Protein AF-A0A367PUY0-F1 (afdb_monomer)

pLDDT: mean 74.46, std 13.65, range [38.91, 93.62]

Nearest PDB structures (foldseek):
  6pax-assembly1_A  TM=8.576E-01  e=8.997E+00  Homo sapiens

Foldseek 3Di:
DVVVVVVVVLVPPPDPVVSVVVVVVVVVVCPVVCDPVNVCVVVVDPCLVVDPVNVVVVVVVVVVVVVVVLVVVLLVVLVVCVVVVDDLVRSCVVSVPPCSVVSVVVVVVVVPD

Solvent-accessible surface area (backbone atoms only — not comparable to full-atom values): 6626 Å² total; per-residue (Å²): 124,63,67,61,53,51,50,51,58,51,68,66,43,84,51,63,68,60,37,50,51,48,54,50,50,51,52,53,48,44,56,67,74,53,34,73,71,56,48,52,62,70,61,62,51,98,55,52,92,76,30,66,69,52,50,51,56,50,52,54,49,51,55,49,51,53,52,52,51,49,51,52,51,51,50,55,48,53,55,52,42,48,74,74,68,52,52,70,69,57,47,26,66,74,66,72,37,92,60,57,70,62,68,62,53,54,64,62,59,67,74,74,112

Structure (mmCIF, N/CA/C/O backbone):
data_AF-A0A367PUY0-F1
#
_entry.id   AF-A0A367PUY0-F1
#
loop_
_atom_site.group_PDB
_atom_site.id
_atom_site.type_symbol
_atom_site.label_atom_id
_atom_site.label_alt_id
_atom_site.label_comp_id
_atom_site.label_asym_id
_atom_site.label_entity_id
_atom_site.label_seq_id
_atom_site.pdbx_PDB_ins_code
_atom_site.Cartn_x
_atom_site.Cartn_y
_atom_site.Cartn_z
_atom_site.occupancy
_atom_site.B_iso_or_equiv
_atom_site.auth_seq_id
_atom_site.auth_comp_id
_atom_site.auth_asym_id
_atom_site.auth_atom_id
_atom_site.pdbx_PDB_model_num
ATOM 1 N N . MET A 1 1 ? 9.913 7.687 -26.946 1.00 58.00 1 MET A N 1
ATOM 2 C CA . MET A 1 1 ? 9.283 6.388 -26.614 1.00 58.00 1 MET A CA 1
ATOM 3 C C . MET A 1 1 ? 10.331 5.284 -26.445 1.00 58.00 1 MET A C 1
ATOM 5 O O . MET A 1 1 ? 10.374 4.372 -27.252 1.00 58.00 1 MET A O 1
ATOM 9 N N . VAL A 1 2 ? 11.206 5.350 -25.438 1.00 80.69 2 VAL A N 1
ATOM 10 C CA . VAL A 1 2 ? 12.211 4.284 -25.202 1.00 80.69 2 VAL A CA 1
ATOM 11 C C . VAL A 1 2 ? 11.665 3.235 -24.231 1.00 80.69 2 VAL A C 1
ATOM 13 O O . VAL A 1 2 ? 11.773 2.045 -24.495 1.00 80.69 2 VAL A O 1
ATOM 16 N N . LEU A 1 3 ? 10.967 3.665 -23.175 1.00 75.62 3 LEU A N 1
ATOM 17 C CA . LEU A 1 3 ? 10.346 2.765 -22.194 1.00 75.62 3 LEU A CA 1
ATOM 18 C C . LEU A 1 3 ? 9.289 1.842 -22.817 1.00 75.62 3 LEU A C 1
ATOM 20 O O . LEU A 1 3 ? 9.262 0.658 -22.509 1.00 75.62 3 LEU A O 1
ATOM 24 N N . THR A 1 4 ? 8.482 2.352 -23.750 1.00 74.88 4 THR A N 1
ATOM 25 C CA . THR A 1 4 ? 7.506 1.543 -24.499 1.00 74.88 4 THR A CA 1
ATOM 26 C C . THR A 1 4 ? 8.187 0.457 -25.335 1.00 74.88 4 THR A C 1
ATOM 28 O O . THR A 1 4 ? 7.726 -0.675 -25.356 1.00 74.88 4 THR A O 1
ATOM 31 N N . GLN A 1 5 ? 9.315 0.769 -25.983 1.00 80.31 5 GLN A N 1
ATOM 32 C CA . GLN A 1 5 ? 10.077 -0.217 -26.761 1.00 80.31 5 GLN A CA 1
ATOM 33 C C . GLN A 1 5 ? 10.699 -1.290 -25.860 1.00 80.31 5 GLN A C 1
ATOM 35 O O . GLN A 1 5 ? 10.692 -2.465 -26.211 1.00 80.31 5 GLN A O 1
ATOM 40 N N . VAL A 1 6 ? 11.187 -0.899 -24.680 1.00 80.31 6 VAL A N 1
ATOM 41 C CA . VAL A 1 6 ? 11.716 -1.835 -23.678 1.00 80.31 6 VAL A CA 1
ATOM 42 C C . VAL A 1 6 ? 10.610 -2.743 -23.131 1.00 80.31 6 VAL A C 1
ATOM 44 O O . VAL A 1 6 ? 10.826 -3.945 -23.023 1.00 80.31 6 VAL A O 1
ATOM 47 N N . ALA A 1 7 ? 9.419 -2.207 -22.845 1.00 78.38 7 ALA A N 1
ATOM 48 C CA . ALA A 1 7 ? 8.274 -3.003 -22.402 1.00 78.38 7 ALA A CA 1
ATOM 49 C C . ALA A 1 7 ? 7.867 -4.040 -23.459 1.00 78.38 7 ALA A C 1
ATOM 51 O O . ALA A 1 7 ? 7.776 -5.223 -23.146 1.00 78.38 7 ALA A O 1
ATOM 52 N N . ILE A 1 8 ? 7.752 -3.621 -24.724 1.00 83.12 8 ILE A N 1
ATOM 53 C CA . ILE A 1 8 ? 7.451 -4.515 -25.852 1.00 83.12 8 ILE A CA 1
ATOM 54 C C . ILE A 1 8 ? 8.523 -5.606 -25.999 1.00 83.12 8 ILE A C 1
ATOM 56 O O . ILE A 1 8 ? 8.198 -6.769 -26.227 1.00 83.12 8 ILE A O 1
ATOM 60 N N . ALA A 1 9 ? 9.804 -5.264 -25.837 1.00 85.06 9 ALA A N 1
ATOM 61 C CA . ALA A 1 9 ? 10.892 -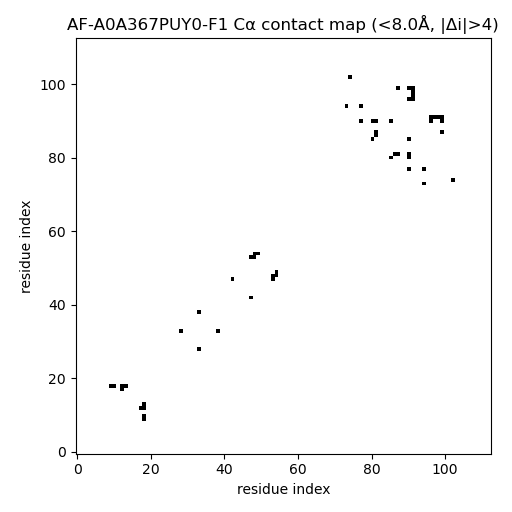6.238 -25.911 1.00 85.06 9 ALA A CA 1
ATOM 62 C C . ALA A 1 9 ? 10.829 -7.286 -24.783 1.00 85.06 9 ALA A C 1
ATOM 64 O O . ALA A 1 9 ? 11.115 -8.457 -25.024 1.00 85.06 9 ALA A O 1
ATOM 65 N N . VAL A 1 10 ? 10.428 -6.889 -23.570 1.00 82.94 10 VAL A N 1
ATOM 66 C CA . VAL A 1 10 ? 10.230 -7.805 -22.431 1.00 82.94 10 VAL A CA 1
ATOM 67 C C . VAL A 1 10 ? 8.964 -8.653 -22.606 1.00 82.94 10 VAL A C 1
ATOM 69 O O . VAL A 1 10 ? 8.959 -9.841 -22.278 1.00 82.94 10 VAL A O 1
ATOM 72 N N . GLU A 1 11 ? 7.896 -8.080 -23.160 1.00 82.56 11 GLU A N 1
ATOM 73 C CA . GLU A 1 11 ? 6.657 -8.793 -23.494 1.00 82.56 11 GLU A CA 1
ATOM 74 C C . GLU A 1 11 ? 6.860 -9.834 -24.604 1.00 82.56 11 GLU A C 1
ATOM 76 O O . GLU A 1 11 ? 6.242 -10.896 -24.567 1.00 82.56 11 GLU A O 1
ATOM 81 N N . GLY A 1 12 ? 7.780 -9.574 -25.539 1.00 85.12 12 GLY A N 1
ATOM 82 C CA . GLY A 1 12 ? 8.158 -10.489 -26.619 1.00 85.12 12 GLY A CA 1
ATOM 83 C C . GLY A 1 12 ? 8.960 -11.725 -26.186 1.00 85.12 12 GLY A C 1
ATOM 84 O O . GLY A 1 12 ? 9.203 -12.608 -27.010 1.00 85.12 12 GLY A O 1
ATOM 85 N N . ILE A 1 13 ? 9.369 -11.827 -24.916 1.00 90.38 13 ILE A N 1
ATOM 86 C CA . ILE A 1 13 ? 10.073 -13.002 -24.384 1.00 90.38 13 ILE A CA 1
ATOM 87 C C . ILE A 1 13 ? 9.089 -14.174 -24.282 1.00 90.38 13 ILE A C 1
ATOM 89 O O . ILE A 1 13 ? 8.170 -14.165 -23.466 1.00 90.38 13 ILE A O 1
ATOM 93 N N . SER A 1 14 ? 9.298 -15.211 -25.098 1.00 85.44 14 SER A N 1
ATOM 94 C CA . SER A 1 14 ? 8.385 -16.362 -25.179 1.00 85.44 14 SER A CA 1
ATOM 95 C C . SER A 1 14 ? 8.363 -17.220 -23.905 1.00 85.44 14 SER A C 1
ATOM 97 O O . SER A 1 14 ? 7.341 -17.826 -23.583 1.00 85.44 14 SER A O 1
ATOM 99 N N . ASP A 1 15 ? 9.475 -17.267 -23.166 1.00 93.62 15 ASP A N 1
ATOM 100 C CA . ASP A 1 15 ? 9.560 -17.953 -21.876 1.00 93.62 15 ASP A CA 1
ATOM 101 C C . ASP A 1 15 ? 8.972 -17.080 -20.754 1.00 93.62 15 ASP A C 1
ATOM 103 O O . ASP A 1 15 ? 9.560 -16.088 -20.315 1.00 93.62 15 ASP A O 1
ATOM 107 N N . ARG A 1 16 ? 7.811 -17.500 -20.241 1.00 87.25 16 ARG A N 1
ATOM 108 C CA . ARG A 1 16 ? 7.110 -16.811 -19.149 1.00 87.25 16 ARG A CA 1
ATOM 109 C C . ARG A 1 16 ? 7.876 -16.814 -17.830 1.00 87.25 16 ARG A C 1
ATOM 111 O O . ARG A 1 16 ? 7.711 -15.880 -17.047 1.00 87.25 16 ARG A O 1
ATOM 118 N N . GLN A 1 17 ? 8.666 -17.845 -17.544 1.00 87.12 17 GLN A N 1
ATOM 119 C CA . GLN A 1 17 ? 9.449 -17.891 -16.314 1.00 87.12 17 GLN A CA 1
ATOM 120 C C . GLN A 1 17 ? 10.591 -16.878 -16.384 1.00 87.12 17 GLN A C 1
ATOM 122 O O . GLN A 1 17 ? 10.787 -16.107 -15.444 1.00 87.12 17 GLN A O 1
ATOM 127 N N . LEU A 1 18 ? 11.288 -16.820 -17.521 1.00 87.00 18 LEU A N 1
ATOM 128 C CA . LEU A 1 18 ? 12.340 -15.836 -17.763 1.00 87.00 18 LEU A CA 1
ATOM 129 C C . LEU A 1 18 ? 11.793 -14.402 -17.737 1.00 87.00 18 LEU A C 1
ATOM 131 O O . LEU A 1 18 ? 12.360 -13.544 -17.065 1.00 87.00 18 LEU A O 1
ATOM 135 N N . GLN A 1 19 ? 10.656 -14.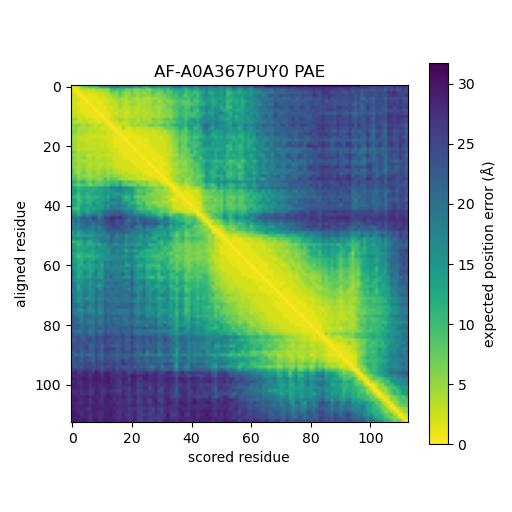155 -18.388 1.00 83.50 19 GLN A N 1
ATOM 136 C CA . GLN A 1 19 ? 9.980 -12.857 -18.373 1.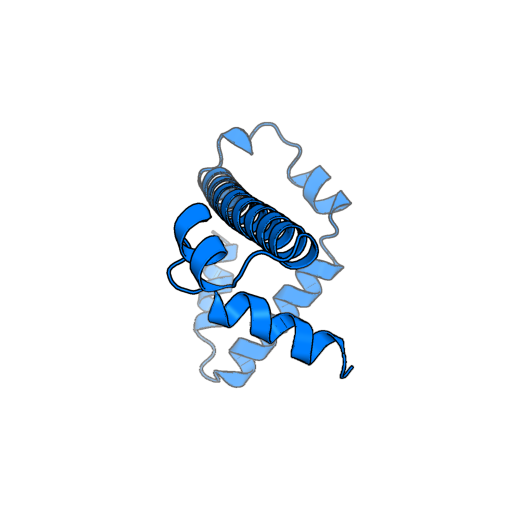00 83.50 19 GLN A CA 1
ATOM 137 C C . GLN A 1 19 ? 9.643 -12.395 -16.946 1.00 83.50 19 GLN A C 1
ATOM 139 O O . GLN A 1 19 ? 9.952 -11.264 -16.568 1.00 83.50 19 GLN A O 1
ATOM 144 N N . ARG A 1 20 ? 9.054 -13.277 -16.126 1.00 83.56 20 ARG A N 1
ATOM 145 C CA . ARG A 1 20 ? 8.728 -12.984 -14.720 1.00 83.56 20 ARG A CA 1
ATOM 146 C C . ARG A 1 20 ? 9.974 -12.695 -13.893 1.00 83.56 20 ARG A C 1
ATOM 148 O O . ARG A 1 20 ? 9.977 -11.743 -13.118 1.00 83.56 20 ARG A O 1
ATOM 155 N N . ASN A 1 21 ? 11.026 -13.491 -14.074 1.00 87.88 21 ASN A N 1
ATOM 156 C CA . ASN A 1 21 ? 12.288 -13.312 -13.363 1.00 87.88 21 ASN A CA 1
ATOM 157 C C . ASN A 1 21 ? 12.941 -11.967 -13.713 1.00 87.88 21 ASN A C 1
ATOM 159 O O . ASN A 1 21 ? 13.408 -11.274 -12.814 1.00 87.88 21 ASN A O 1
ATOM 163 N N . ILE A 1 22 ? 12.930 -11.570 -14.991 1.00 86.44 22 ILE A N 1
ATOM 164 C CA . ILE A 1 22 ? 13.458 -10.276 -15.444 1.00 86.44 22 ILE A CA 1
ATOM 165 C C . ILE A 1 22 ? 12.635 -9.129 -14.861 1.00 86.44 22 ILE A C 1
ATOM 167 O O . ILE A 1 22 ? 13.209 -8.227 -14.261 1.00 86.44 22 ILE A O 1
ATOM 171 N N . ALA A 1 23 ? 11.304 -9.182 -14.958 1.00 79.62 23 ALA A N 1
ATOM 172 C CA . ALA A 1 23 ? 10.438 -8.146 -14.397 1.00 79.62 23 ALA A CA 1
ATOM 173 C C . ALA A 1 23 ? 10.645 -7.983 -12.879 1.00 79.62 23 ALA A C 1
ATOM 175 O O . ALA A 1 23 ? 10.793 -6.864 -12.385 1.00 79.62 23 ALA A O 1
ATOM 176 N N . ALA A 1 24 ? 10.728 -9.097 -12.145 1.00 81.75 24 ALA A N 1
ATOM 177 C CA . ALA A 1 24 ? 10.980 -9.090 -10.708 1.00 81.75 24 ALA A CA 1
ATOM 178 C C . ALA A 1 24 ? 12.377 -8.545 -10.367 1.00 81.75 24 ALA A C 1
ATOM 180 O O . ALA A 1 24 ? 12.499 -7.670 -9.511 1.00 81.75 24 ALA A O 1
ATOM 181 N N . ALA A 1 25 ? 1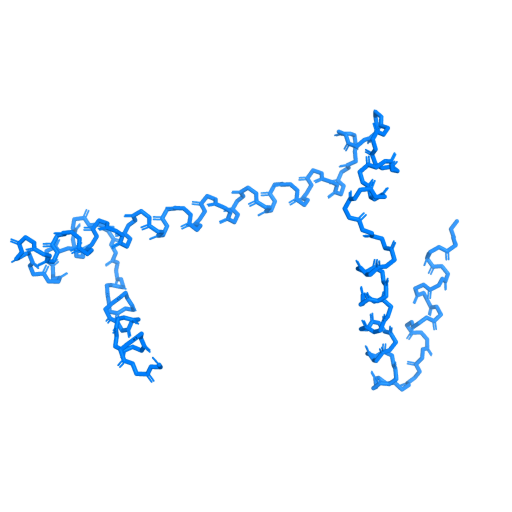3.425 -9.006 -11.057 1.00 84.50 25 ALA A N 1
ATOM 182 C CA . ALA A 1 25 ? 14.793 -8.538 -10.846 1.00 84.50 25 ALA A CA 1
ATOM 183 C C . ALA A 1 25 ? 14.942 -7.046 -11.175 1.00 84.50 25 ALA A C 1
ATOM 185 O O . ALA A 1 25 ? 15.548 -6.309 -10.401 1.00 84.50 25 ALA A O 1
ATOM 186 N N . SER A 1 26 ? 14.337 -6.575 -12.269 1.00 83.69 26 SER A N 1
ATOM 187 C CA . SER A 1 26 ? 14.286 -5.155 -12.623 1.00 83.69 26 SER A CA 1
ATOM 188 C C . SER A 1 26 ? 13.544 -4.332 -11.574 1.00 83.69 26 SER A C 1
ATOM 190 O O . SER A 1 26 ? 14.016 -3.255 -11.228 1.00 83.69 26 SER A O 1
ATOM 192 N N . GLY A 1 27 ? 12.437 -4.836 -11.018 1.00 79.50 27 GLY A N 1
ATOM 193 C CA . GLY A 1 27 ? 11.716 -4.178 -9.924 1.00 79.50 27 GLY A CA 1
ATOM 194 C C . GLY A 1 27 ? 12.545 -4.071 -8.639 1.00 79.50 27 GLY A C 1
ATOM 195 O O . GLY A 1 27 ? 12.604 -3.004 -8.028 1.00 79.50 27 GLY A O 1
ATOM 196 N N . ILE A 1 28 ? 13.248 -5.143 -8.261 1.00 80.88 28 ILE A N 1
ATOM 197 C CA . ILE A 1 28 ? 14.146 -5.158 -7.095 1.00 80.88 28 ILE A CA 1
ATOM 198 C C . ILE A 1 28 ? 15.314 -4.187 -7.306 1.00 80.88 28 ILE A C 1
ATOM 200 O O . ILE A 1 28 ? 15.587 -3.351 -6.445 1.00 80.88 28 ILE A O 1
ATOM 204 N N . LEU A 1 29 ? 15.983 -4.255 -8.461 1.00 81.31 29 LEU A N 1
ATOM 205 C CA . LEU A 1 29 ? 17.093 -3.364 -8.803 1.00 81.31 29 LEU A CA 1
ATOM 206 C C . LEU A 1 29 ? 16.644 -1.907 -8.877 1.00 81.31 29 LEU A C 1
ATOM 208 O O . LEU A 1 29 ? 17.357 -1.037 -8.385 1.00 81.31 29 LEU A O 1
ATOM 212 N N . ALA A 1 30 ? 15.458 -1.636 -9.426 1.00 82.50 30 ALA A N 1
ATOM 213 C CA . ALA A 1 30 ? 14.873 -0.304 -9.418 1.00 82.50 30 ALA A CA 1
ATOM 214 C C . ALA A 1 30 ? 14.675 0.186 -7.981 1.00 82.50 30 ALA A C 1
ATOM 216 O O . ALA A 1 30 ? 15.103 1.287 -7.670 1.00 82.50 30 ALA A O 1
ATOM 217 N N . GLY A 1 31 ? 14.138 -0.635 -7.077 1.00 75.62 31 GLY A N 1
ATOM 218 C CA . GLY A 1 31 ? 13.997 -0.267 -5.665 1.00 75.62 31 GLY A CA 1
ATOM 219 C C . GLY A 1 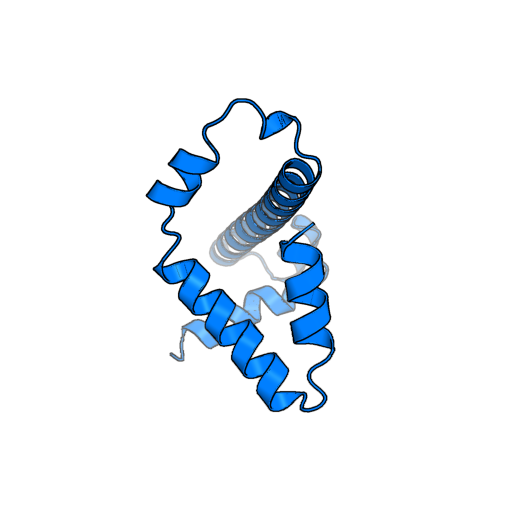31 ? 15.327 0.003 -4.944 1.00 75.62 31 GLY A C 1
ATOM 220 O O . GLY A 1 31 ? 15.385 0.874 -4.076 1.00 75.62 31 GLY A O 1
ATOM 221 N N . LEU A 1 32 ? 16.400 -0.710 -5.307 1.00 82.50 32 LEU A N 1
ATOM 222 C CA . LEU A 1 32 ? 17.734 -0.545 -4.712 1.00 82.50 32 LEU A CA 1
ATOM 223 C C . LEU A 1 32 ? 18.500 0.662 -5.276 1.00 82.50 32 LEU A C 1
ATOM 225 O O . LEU A 1 32 ? 19.098 1.426 -4.521 1.00 82.50 32 LEU A O 1
ATOM 229 N N . VAL A 1 33 ? 18.492 0.837 -6.600 1.00 82.50 33 VAL A N 1
ATOM 230 C CA . VAL A 1 33 ? 19.200 1.924 -7.298 1.00 82.50 33 VAL A CA 1
ATOM 231 C C . VAL A 1 33 ? 18.450 3.245 -7.134 1.00 82.50 33 VAL A C 1
ATOM 233 O O . VAL A 1 33 ? 19.056 4.296 -6.919 1.00 82.50 33 VAL A O 1
ATOM 236 N N . LEU A 1 34 ? 17.121 3.197 -7.195 1.00 73.25 34 LEU A N 1
ATOM 237 C CA . LEU A 1 34 ? 16.247 4.355 -7.119 1.00 73.25 34 LEU A CA 1
ATOM 238 C C . LEU A 1 34 ? 15.743 4.534 -5.678 1.00 73.25 34 LEU A C 1
ATOM 240 O O . LEU A 1 34 ? 14.584 4.292 -5.350 1.00 73.25 34 LEU A O 1
ATOM 244 N N . ASN A 1 3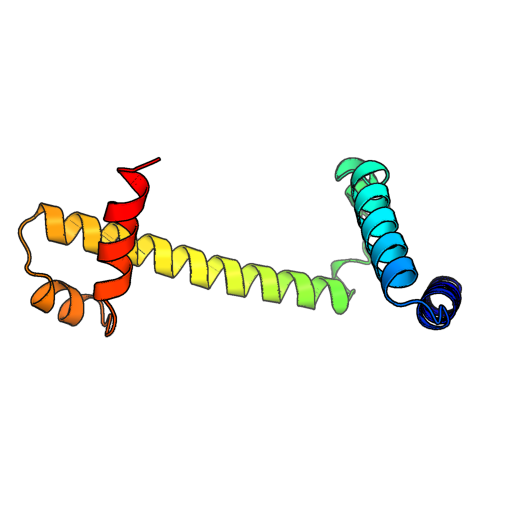5 ? 16.636 4.960 -4.782 1.00 73.19 35 ASN A N 1
ATOM 245 C CA . ASN A 1 35 ? 16.252 5.233 -3.396 1.00 73.19 35 ASN A CA 1
ATOM 246 C C . ASN A 1 35 ? 15.326 6.465 -3.290 1.00 73.19 35 ASN A C 1
ATOM 248 O O . ASN A 1 35 ? 15.341 7.354 -4.145 1.00 73.19 35 ASN A O 1
ATOM 252 N N . LYS A 1 36 ? 14.554 6.563 -2.197 1.00 69.00 36 LYS A N 1
ATOM 253 C CA . LYS A 1 36 ? 13.582 7.654 -1.964 1.00 69.00 36 LYS A CA 1
ATOM 254 C C . LYS A 1 36 ? 14.179 9.063 -2.120 1.00 69.00 36 LYS A C 1
ATOM 256 O O . LYS A 1 36 ? 13.483 9.980 -2.552 1.00 69.00 36 LYS A O 1
ATOM 261 N N . ASN A 1 37 ? 15.463 9.245 -1.811 1.00 69.19 37 ASN A N 1
ATOM 262 C CA . ASN A 1 37 ? 16.149 10.533 -1.938 1.00 69.19 37 ASN A CA 1
ATOM 263 C C . ASN A 1 37 ? 16.479 10.882 -3.397 1.00 69.19 37 ASN A C 1
ATOM 265 O O . ASN A 1 37 ? 16.433 12.051 -3.767 1.00 69.19 37 ASN A O 1
ATOM 269 N N . LEU A 1 38 ? 16.799 9.894 -4.235 1.00 71.94 38 LEU A N 1
ATOM 270 C CA . LEU A 1 38 ? 17.009 10.087 -5.670 1.00 71.94 38 LEU A CA 1
ATOM 271 C C . LEU A 1 38 ? 15.672 10.280 -6.400 1.00 71.94 38 LEU A C 1
ATOM 273 O O . LEU A 1 38 ? 15.555 11.215 -7.188 1.00 71.94 38 LEU A O 1
ATOM 277 N N . ILE A 1 39 ? 14.648 9.483 -6.055 1.00 67.88 39 ILE A N 1
ATOM 278 C CA . ILE A 1 39 ? 13.264 9.653 -6.539 1.00 67.88 39 ILE A CA 1
ATOM 279 C C . ILE A 1 39 ? 12.788 11.073 -6.264 1.00 67.88 39 ILE A C 1
ATOM 281 O O . ILE A 1 39 ? 12.402 11.783 -7.182 1.00 67.88 39 ILE A O 1
ATOM 285 N N . SER A 1 40 ? 12.855 11.511 -5.006 1.00 63.41 40 SER A N 1
ATOM 286 C CA . SER A 1 40 ? 12.363 12.833 -4.613 1.00 63.41 40 SER A CA 1
ATOM 287 C C . SER A 1 40 ? 13.161 13.982 -5.221 1.00 63.41 40 SER A C 1
ATOM 289 O O . SER A 1 40 ? 12.601 15.054 -5.383 1.00 63.41 40 SER A O 1
ATOM 291 N N . LYS A 1 41 ? 14.437 13.798 -5.584 1.00 69.00 41 LYS A N 1
ATOM 292 C CA . LYS A 1 41 ? 15.215 14.815 -6.313 1.00 69.00 41 LYS A CA 1
ATOM 293 C C . LYS A 1 41 ? 14.818 14.917 -7.784 1.00 69.00 41 LYS A C 1
ATOM 295 O O . LYS A 1 41 ? 14.755 16.025 -8.300 1.00 69.00 41 LYS A O 1
ATOM 300 N N . ILE A 1 42 ? 14.548 13.788 -8.437 1.00 66.12 42 ILE A N 1
ATOM 301 C CA . ILE A 1 42 ? 14.113 13.740 -9.842 1.00 66.12 42 ILE A CA 1
ATOM 302 C C . ILE A 1 42 ? 12.661 14.212 -9.971 1.00 66.12 42 ILE A C 1
ATOM 304 O O . ILE A 1 42 ? 12.332 14.974 -10.871 1.00 66.12 42 ILE A O 1
ATOM 308 N N . LEU A 1 43 ? 11.803 13.800 -9.038 1.00 62.41 43 LEU A N 1
ATOM 309 C CA . LEU A 1 43 ? 10.385 14.151 -8.999 1.00 62.41 43 LEU A CA 1
ATOM 310 C C . LEU A 1 43 ? 10.104 15.477 -8.268 1.00 62.41 43 LEU A C 1
ATOM 312 O O . LEU A 1 43 ? 8.953 15.815 -8.033 1.00 62.41 43 LEU A O 1
ATOM 316 N N . ARG A 1 44 ? 11.133 16.236 -7.875 1.00 56.97 44 ARG A N 1
ATOM 317 C CA . ARG A 1 44 ? 10.973 17.533 -7.186 1.00 56.97 44 ARG A CA 1
ATOM 318 C C . ARG A 1 44 ? 10.530 18.667 -8.105 1.00 56.97 44 ARG A C 1
ATOM 320 O O . ARG A 1 44 ? 10.263 19.758 -7.614 1.00 56.97 44 ARG A O 1
ATOM 327 N N . SER A 1 45 ? 10.524 18.441 -9.413 1.00 52.00 45 SER A N 1
ATOM 328 C CA . SER A 1 45 ? 10.120 19.447 -10.385 1.00 52.00 45 SER A CA 1
ATOM 329 C C . SER A 1 45 ? 8.604 19.634 -10.358 1.00 52.00 45 SER A C 1
ATOM 331 O O . SER A 1 45 ? 7.854 18.673 -10.197 1.00 52.00 45 SER A O 1
ATOM 333 N N . GLU A 1 46 ? 8.189 20.883 -10.536 1.00 51.88 46 GLU A N 1
ATOM 334 C CA . GLU A 1 46 ? 6.841 21.475 -10.486 1.00 51.88 46 GLU A CA 1
ATOM 335 C C . GLU A 1 46 ? 5.824 20.895 -11.505 1.00 51.88 46 GLU A C 1
ATOM 337 O O . GLU A 1 46 ? 4.947 21.607 -11.959 1.00 51.88 46 GLU A O 1
ATOM 342 N N . ILE A 1 47 ? 5.974 19.626 -11.906 1.00 55.22 47 ILE A N 1
ATOM 343 C CA . ILE A 1 47 ? 5.207 18.916 -12.952 1.00 55.22 47 ILE A CA 1
ATOM 344 C C . ILE A 1 47 ? 4.427 17.717 -12.355 1.00 55.22 47 ILE A C 1
ATOM 346 O O . ILE A 1 47 ? 3.614 17.067 -13.012 1.00 55.22 47 ILE A O 1
ATOM 350 N N . MET A 1 48 ? 4.715 17.349 -11.101 1.00 59.31 48 MET A N 1
ATOM 351 C CA . MET A 1 48 ? 4.049 16.235 -10.413 1.00 59.31 48 MET A CA 1
ATOM 352 C C . MET A 1 48 ? 2.560 16.481 -10.115 1.00 59.31 48 MET A C 1
ATOM 354 O O . MET A 1 48 ? 1.790 15.537 -10.304 1.00 59.31 48 MET A O 1
ATOM 358 N N . PRO A 1 49 ? 2.117 17.683 -9.688 1.00 61.06 49 PRO A N 1
ATOM 359 C CA . PRO A 1 49 ? 0.690 17.967 -9.506 1.00 61.06 49 PRO A CA 1
ATOM 360 C C . PRO A 1 49 ? -0.142 17.758 -10.781 1.00 61.06 49 PRO A C 1
ATOM 362 O O . PRO A 1 49 ? -1.309 17.386 -10.698 1.00 61.06 49 PRO A O 1
ATOM 365 N N . GLU A 1 50 ? 0.458 17.950 -11.953 1.00 64.62 50 GLU A N 1
ATOM 366 C CA . GLU A 1 50 ? -0.170 17.843 -13.271 1.00 64.62 50 GLU A CA 1
ATOM 367 C C . GLU A 1 50 ? -0.147 16.409 -13.828 1.00 64.62 50 GLU A C 1
ATOM 369 O O . GLU A 1 50 ? -0.804 16.108 -14.828 1.00 64.62 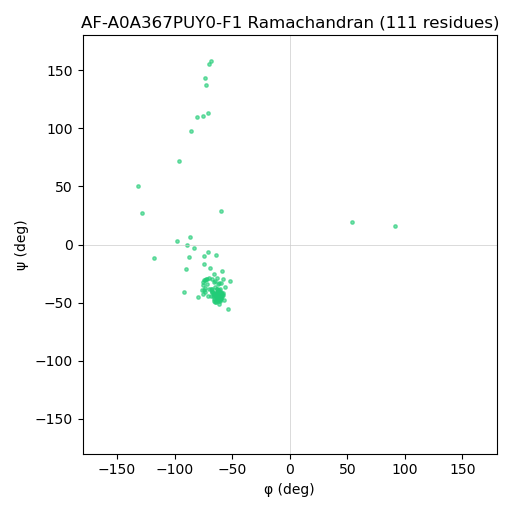50 GLU A O 1
ATOM 374 N N . SER A 1 51 ? 0.603 15.501 -13.198 1.00 79.50 51 SER A N 1
ATOM 375 C CA . SER A 1 51 ? 0.673 14.104 -13.618 1.00 79.50 51 SER A CA 1
ATOM 376 C C . SER A 1 51 ? -0.591 13.352 -13.211 1.00 79.50 51 SER A C 1
ATOM 378 O O . SER A 1 51 ? -0.799 13.031 -12.042 1.00 79.50 51 SER A O 1
ATOM 380 N N . VAL A 1 52 ? -1.401 12.980 -14.202 1.00 77.94 52 VAL A N 1
ATOM 381 C CA . VAL A 1 52 ? -2.617 12.166 -14.011 1.00 77.94 52 VAL A CA 1
ATOM 382 C C . VAL A 1 52 ? -2.308 10.836 -13.313 1.00 77.94 52 VAL A C 1
ATOM 384 O O . VAL A 1 52 ? -3.063 10.393 -12.455 1.00 77.94 52 VAL A O 1
ATOM 387 N N . ILE A 1 53 ? -1.161 10.223 -13.622 1.00 76.38 53 ILE A N 1
ATOM 388 C CA . ILE A 1 53 ? -0.735 8.965 -12.994 1.00 76.38 53 ILE A CA 1
ATOM 389 C C . ILE A 1 53 ? -0.385 9.169 -11.517 1.00 76.38 53 ILE A C 1
ATOM 391 O O . ILE A 1 53 ? -0.692 8.315 -10.690 1.00 76.38 53 ILE A O 1
ATOM 395 N N . TYR A 1 54 ? 0.241 10.297 -11.166 1.00 77.94 54 TYR A N 1
ATOM 396 C CA . TYR A 1 54 ? 0.537 10.605 -9.767 1.00 77.94 54 TYR A CA 1
ATOM 397 C C . TYR A 1 54 ? -0.747 10.835 -8.967 1.00 77.94 54 TYR A C 1
ATOM 399 O O . TYR A 1 54 ? -0.881 10.270 -7.885 1.00 77.94 54 TYR A O 1
ATOM 407 N N . GLN A 1 55 ? -1.699 11.595 -9.519 1.00 79.19 55 GLN A N 1
ATOM 408 C CA . GLN A 1 55 ? -2.994 11.830 -8.874 1.00 79.19 55 GLN A CA 1
ATOM 409 C C . GLN A 1 55 ? -3.749 10.520 -8.649 1.00 79.19 55 GLN A C 1
ATOM 411 O O . GLN A 1 55 ? -4.212 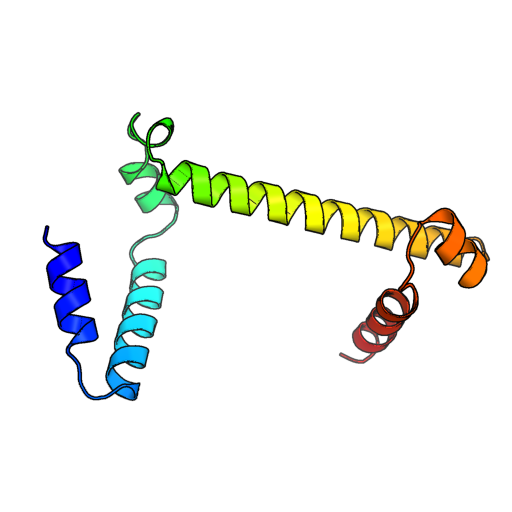10.274 -7.543 1.00 79.19 55 GLN A O 1
ATOM 416 N N . GLN A 1 56 ? -3.763 9.625 -9.639 1.00 81.06 56 GLN A N 1
ATOM 417 C CA . GLN A 1 56 ? -4.389 8.314 -9.486 1.00 81.06 56 GLN A CA 1
ATOM 418 C C . GLN A 1 56 ? -3.745 7.487 -8.356 1.00 81.06 56 GLN A C 1
ATOM 420 O O . GLN A 1 56 ? -4.448 6.941 -7.510 1.00 81.06 56 GLN A O 1
ATOM 425 N N . ILE A 1 57 ? -2.409 7.415 -8.300 1.00 83.62 57 ILE A N 1
ATOM 426 C CA . ILE A 1 57 ? -1.699 6.681 -7.236 1.00 83.62 57 ILE A CA 1
ATOM 427 C C . ILE A 1 57 ? -1.966 7.310 -5.860 1.00 83.62 57 ILE A C 1
ATOM 429 O O . ILE A 1 57 ? -2.101 6.593 -4.866 1.00 83.62 57 ILE A O 1
ATOM 433 N N . LEU A 1 58 ? -2.030 8.641 -5.791 1.00 83.50 58 LEU A N 1
ATOM 434 C CA . LEU A 1 58 ? -2.327 9.370 -4.563 1.00 83.50 58 LEU A CA 1
ATOM 435 C C . LEU A 1 58 ? -3.758 9.087 -4.084 1.00 83.50 58 LEU A C 1
ATOM 437 O O . LEU A 1 58 ? -3.938 8.720 -2.926 1.00 83.50 58 LEU A O 1
ATOM 441 N N . GLU A 1 59 ? -4.746 9.176 -4.974 1.00 87.69 59 GLU A N 1
ATOM 442 C CA . GLU A 1 59 ? -6.156 8.884 -4.688 1.00 87.69 59 GLU A CA 1
ATOM 443 C C . GLU A 1 59 ? -6.360 7.437 -4.216 1.00 87.69 59 GLU A C 1
ATOM 445 O O . GLU A 1 59 ? -7.024 7.196 -3.204 1.00 87.69 59 GLU A O 1
ATOM 450 N N . GLU A 1 60 ? -5.748 6.464 -4.900 1.00 88.50 60 GLU A N 1
ATOM 451 C CA . GLU A 1 60 ? -5.769 5.055 -4.488 1.00 88.50 60 GLU A CA 1
ATOM 452 C C . GLU A 1 60 ? -5.150 4.873 -3.091 1.00 88.50 60 GLU A C 1
ATOM 454 O O . GLU A 1 60 ? -5.687 4.144 -2.248 1.00 88.50 60 GLU A O 1
ATOM 459 N N . GLY A 1 61 ? -4.044 5.572 -2.819 1.00 89.38 61 GLY A N 1
ATOM 460 C CA . GLY A 1 61 ? -3.376 5.579 -1.520 1.00 89.38 61 GLY A CA 1
ATOM 461 C C . GLY A 1 61 ? -4.241 6.161 -0.399 1.00 89.38 61 GLY A C 1
ATOM 462 O O . GLY A 1 61 ? -4.353 5.557 0.670 1.00 89.38 61 GLY A O 1
ATOM 463 N N . GLU A 1 62 ? -4.893 7.299 -0.635 1.00 90.56 62 GLU A N 1
ATOM 464 C CA . GLU A 1 62 ? -5.792 7.944 0.327 1.00 90.56 62 GLU A CA 1
ATOM 465 C C . GLU A 1 62 ? -7.041 7.102 0.603 1.00 90.56 62 GLU A C 1
ATOM 467 O O . GLU A 1 62 ? -7.437 6.932 1.762 1.00 90.56 62 GLU A O 1
ATOM 472 N N . ALA A 1 63 ? -7.645 6.527 -0.441 1.00 88.56 63 ALA A N 1
ATOM 473 C CA . ALA A 1 63 ? -8.798 5.645 -0.309 1.00 88.56 63 ALA A CA 1
ATOM 474 C C . ALA A 1 63 ? -8.459 4.415 0.542 1.00 88.56 63 ALA A C 1
ATOM 476 O O . ALA A 1 63 ? -9.199 4.079 1.476 1.00 88.56 63 ALA A O 1
ATOM 477 N N . LYS A 1 64 ? -7.308 3.788 0.272 1.00 88.06 64 LYS A N 1
ATOM 478 C CA . LYS A 1 64 ? -6.803 2.658 1.055 1.00 88.06 64 LYS A CA 1
ATOM 479 C C . LYS A 1 64 ? -6.528 3.056 2.505 1.00 88.06 64 LYS A C 1
ATOM 481 O O . LYS A 1 64 ? -7.035 2.402 3.413 1.00 88.06 64 LYS A O 1
ATOM 486 N N . GLY A 1 65 ? -5.821 4.163 2.734 1.00 88.44 65 GLY A N 1
ATOM 487 C CA . GLY A 1 65 ? -5.518 4.652 4.082 1.00 88.44 65 GLY A CA 1
ATOM 488 C C . GLY A 1 65 ? -6.773 4.988 4.897 1.00 88.44 65 GLY A C 1
ATOM 489 O O . GLY A 1 65 ? -6.856 4.670 6.083 1.00 88.44 65 GLY A O 1
ATOM 490 N N . LYS A 1 66 ? -7.805 5.562 4.266 1.00 87.50 66 LYS A N 1
ATOM 491 C CA . LYS A 1 66 ? -9.097 5.838 4.915 1.00 87.50 66 LYS A CA 1
ATOM 492 C C . LYS A 1 66 ? -9.847 4.557 5.276 1.00 87.50 66 LYS A C 1
ATOM 494 O O . LYS A 1 66 ? -10.472 4.504 6.337 1.00 87.50 66 LYS A O 1
ATOM 499 N N . ALA A 1 67 ? -9.814 3.544 4.412 1.00 80.25 67 ALA A N 1
ATOM 500 C CA . ALA A 1 67 ? -10.418 2.245 4.695 1.00 80.25 67 ALA A CA 1
ATOM 501 C C . ALA A 1 67 ? -9.702 1.538 5.858 1.00 80.25 67 ALA A C 1
ATOM 503 O O . ALA A 1 67 ? -10.359 1.106 6.806 1.00 80.25 67 ALA A O 1
ATOM 504 N N . GLU A 1 68 ? -8.369 1.501 5.830 1.00 82.81 68 GLU A N 1
ATOM 505 C CA . GLU A 1 68 ? -7.540 0.910 6.887 1.00 82.81 68 GLU A CA 1
ATOM 506 C C . GLU A 1 68 ? -7.737 1.627 8.228 1.00 82.81 68 GLU A C 1
ATOM 508 O O . GLU A 1 68 ? -8.009 0.979 9.238 1.00 82.81 68 GLU A O 1
ATOM 513 N N . GLY A 1 69 ? -7.718 2.964 8.243 1.00 84.44 69 GLY A N 1
ATOM 514 C CA . GLY A 1 69 ? -7.934 3.746 9.462 1.00 84.44 69 GLY A CA 1
ATOM 515 C C . GLY A 1 69 ? -9.331 3.555 10.065 1.00 84.44 69 GLY A C 1
ATOM 516 O O . GLY A 1 69 ? -9.479 3.461 11.288 1.00 84.44 69 GLY A O 1
ATOM 517 N N . LYS A 1 70 ? -10.373 3.436 9.227 1.00 83.19 70 LYS A N 1
ATOM 518 C CA . LYS A 1 70 ? -11.727 3.093 9.693 1.00 83.19 70 LYS A CA 1
ATOM 519 C C . LYS A 1 70 ? -11.763 1.700 10.313 1.00 83.19 70 LYS A C 1
ATOM 521 O O . LYS A 1 70 ? -12.287 1.550 11.415 1.00 83.19 70 LYS A O 1
ATOM 526 N N . ALA A 1 71 ? -11.184 0.706 9.642 1.00 80.88 71 ALA A N 1
ATOM 527 C CA . ALA A 1 71 ? -11.129 -0.662 10.144 1.00 80.88 71 ALA A CA 1
ATOM 528 C C . ALA A 1 71 ? -10.366 -0.747 11.477 1.00 80.88 71 ALA A C 1
ATOM 530 O O . ALA A 1 71 ? -10.845 -1.369 12.425 1.00 80.88 71 ALA A O 1
ATOM 531 N N . GLU A 1 72 ? -9.226 -0.062 11.596 1.00 83.38 72 GLU A N 1
ATOM 532 C CA . GLU A 1 72 ? -8.443 -0.011 12.831 1.00 83.38 72 GLU A CA 1
ATOM 533 C C . GLU A 1 72 ? -9.220 0.660 13.975 1.00 83.38 72 GLU A C 1
ATOM 535 O O . GLU A 1 72 ? -9.234 0.157 15.102 1.00 83.38 72 GLU A O 1
ATOM 540 N N . THR A 1 73 ? -9.912 1.767 13.694 1.00 84.69 73 THR A N 1
ATOM 541 C CA . THR A 1 73 ? -10.732 2.477 14.688 1.00 84.69 73 THR A CA 1
ATOM 542 C C . THR A 1 73 ? -11.874 1.597 15.186 1.00 84.69 73 THR A C 1
ATOM 544 O O . THR A 1 73 ? -12.084 1.477 16.394 1.00 84.69 73 THR A O 1
ATOM 547 N N . ILE A 1 74 ? -12.574 0.930 14.267 1.00 82.62 74 ILE A N 1
ATOM 548 C CA . ILE A 1 74 ? -13.666 0.014 14.598 1.00 82.62 74 ILE A CA 1
ATOM 549 C C . ILE A 1 74 ? -13.144 -1.182 15.402 1.00 82.62 74 ILE A C 1
ATOM 551 O O . ILE A 1 74 ? -13.748 -1.558 16.405 1.00 82.62 74 ILE A O 1
ATOM 555 N N . ARG A 1 75 ? -11.984 -1.740 15.036 1.00 82.38 75 ARG A N 1
ATOM 556 C CA . ARG A 1 75 ? -11.337 -2.818 15.794 1.00 82.38 75 ARG A CA 1
ATOM 557 C C . ARG A 1 75 ? -11.000 -2.378 17.216 1.00 82.38 75 ARG A C 1
ATOM 559 O O . ARG A 1 75 ? -11.327 -3.087 18.166 1.00 82.38 75 ARG A O 1
ATOM 566 N N . LYS A 1 76 ? -10.375 -1.209 17.389 1.00 84.81 76 LYS A N 1
ATOM 567 C CA . LYS A 1 76 ? -10.059 -0.654 18.717 1.00 84.81 76 LYS A CA 1
ATOM 568 C C . LYS A 1 76 ? -11.324 -0.427 19.542 1.00 84.81 76 LYS A C 1
ATOM 570 O O . LYS A 1 76 ? -11.342 -0.752 20.729 1.00 84.81 76 LYS A O 1
ATOM 575 N N . LEU A 1 77 ? -12.387 0.081 18.919 1.00 85.06 77 LEU A N 1
ATOM 576 C CA . LEU A 1 77 ? -13.684 0.267 19.561 1.00 85.06 77 LEU A CA 1
ATOM 577 C C . LEU A 1 77 ? -14.276 -1.071 20.026 1.00 85.06 77 LEU A C 1
ATOM 579 O O . LEU A 1 77 ? -14.601 -1.205 21.203 1.00 85.06 77 LEU A O 1
ATOM 583 N N . ALA A 1 78 ? -14.338 -2.076 19.150 1.00 81.50 78 ALA A N 1
ATOM 584 C CA . ALA A 1 78 ? -14.847 -3.407 19.480 1.00 81.50 78 ALA A CA 1
ATOM 585 C C . ALA A 1 78 ? -14.063 -4.053 20.636 1.00 81.50 78 ALA A C 1
ATOM 587 O O . ALA A 1 78 ? -14.658 -4.581 21.573 1.00 81.50 78 ALA A O 1
ATOM 588 N N . LEU A 1 79 ? -12.730 -3.945 20.629 1.00 83.12 79 LEU A N 1
ATOM 589 C CA . LEU A 1 79 ? -11.882 -4.439 21.719 1.00 83.12 79 LEU A CA 1
ATOM 590 C C . LEU A 1 79 ? -12.160 -3.734 23.052 1.00 83.12 79 LEU A C 1
ATOM 592 O O . LEU A 1 79 ? -12.185 -4.384 24.099 1.00 83.12 79 LEU A O 1
ATOM 596 N N . ASN A 1 80 ? -12.386 -2.420 23.029 1.00 85.25 80 ASN A N 1
ATOM 597 C CA . ASN A 1 80 ? -12.733 -1.664 24.228 1.00 85.25 80 ASN A CA 1
ATOM 598 C C . ASN A 1 80 ? -14.116 -2.049 24.769 1.00 85.25 80 ASN A C 1
ATOM 600 O O . ASN A 1 80 ? -14.261 -2.195 25.979 1.00 85.25 80 ASN A O 1
ATOM 604 N N . LEU A 1 81 ? -15.105 -2.257 23.897 1.00 85.19 81 LEU A N 1
ATOM 605 C CA . LEU A 1 81 ? -16.452 -2.682 24.290 1.00 85.19 81 LEU A CA 1
ATOM 606 C C . LEU A 1 81 ? -16.453 -4.094 24.892 1.00 85.19 81 LEU A C 1
ATOM 608 O O . LEU A 1 81 ? -17.070 -4.308 25.936 1.00 85.19 81 LEU A O 1
ATOM 612 N N . LEU A 1 82 ? -15.685 -5.024 24.310 1.00 84.56 82 LEU A N 1
ATOM 613 C CA . LEU A 1 82 ? -15.466 -6.356 24.887 1.00 84.56 82 LEU A CA 1
ATOM 614 C C . LEU A 1 82 ? -14.854 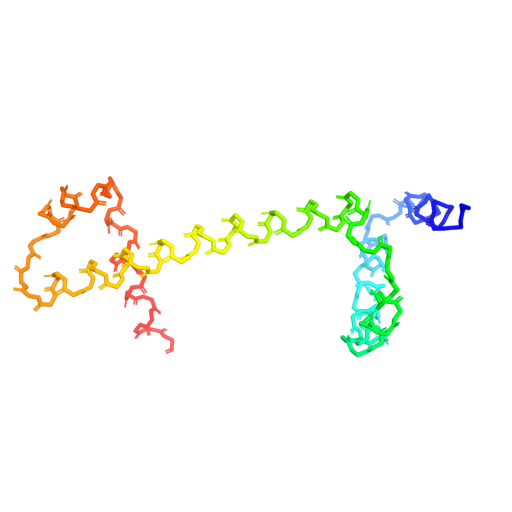-6.267 26.288 1.00 84.56 82 LEU A C 1
ATOM 616 O O . LEU A 1 82 ? -15.291 -6.959 27.202 1.00 84.56 82 LEU A O 1
ATOM 620 N N . ARG A 1 83 ? -13.870 -5.379 26.485 1.00 83.06 83 ARG A N 1
ATOM 621 C CA . ARG A 1 83 ? -13.228 -5.176 27.793 1.00 83.06 83 ARG A CA 1
ATOM 622 C C . ARG A 1 83 ? -14.198 -4.651 28.858 1.00 83.06 83 ARG A C 1
ATOM 624 O O . ARG A 1 83 ? -13.997 -4.924 30.035 1.00 83.06 83 ARG A O 1
ATOM 631 N N . ILE A 1 84 ? -15.227 -3.907 28.455 1.00 88.69 84 ILE A N 1
ATOM 632 C CA . ILE A 1 84 ? -16.266 -3.365 29.349 1.00 88.69 84 ILE A CA 1
ATOM 633 C C . ILE A 1 84 ? -17.369 -4.412 29.629 1.00 88.69 84 ILE A C 1
ATOM 635 O O . ILE A 1 84 ? -18.249 -4.179 30.451 1.00 88.69 84 ILE A O 1
ATOM 639 N N . GLY A 1 85 ? -17.293 -5.598 29.012 1.00 84.62 85 GLY A N 1
ATOM 640 C CA . GLY A 1 85 ? -18.215 -6.713 29.253 1.00 84.62 85 GLY A CA 1
ATOM 641 C C . GLY A 1 85 ? -19.431 -6.738 28.326 1.00 84.62 85 GLY A C 1
ATOM 642 O O . GLY A 1 85 ? -20.405 -7.425 28.622 1.00 84.62 85 GLY A O 1
ATOM 643 N N . MET A 1 86 ? -19.396 -5.999 27.214 1.00 83.62 86 MET A N 1
ATOM 644 C CA . MET A 1 86 ? -20.456 -6.035 26.205 1.00 83.62 86 MET A CA 1
ATOM 645 C C . MET A 1 86 ? -20.403 -7.348 25.406 1.00 83.62 86 MET A C 1
ATOM 647 O O . MET A 1 86 ? -19.324 -7.797 25.014 1.00 83.62 86 MET A O 1
ATOM 651 N N . SER A 1 87 ? -21.565 -7.956 25.147 1.00 82.69 87 SER A N 1
ATOM 652 C CA . SER A 1 87 ? -21.664 -9.179 24.334 1.00 82.69 87 SER A CA 1
ATOM 653 C C . SER A 1 87 ? -21.377 -8.909 22.851 1.00 82.69 87 SER A C 1
ATOM 655 O O . SER A 1 87 ? -21.553 -7.792 22.357 1.00 82.69 87 SER A O 1
ATOM 657 N N . LEU A 1 88 ? -20.941 -9.937 22.117 1.00 75.44 88 LEU A N 1
ATOM 658 C CA . LEU A 1 88 ? -20.610 -9.826 20.691 1.00 75.44 88 LEU A CA 1
ATOM 659 C C . LEU A 1 88 ? -21.825 -9.401 19.852 1.00 75.44 88 LEU A C 1
ATOM 661 O O . LEU A 1 88 ? -21.672 -8.647 18.892 1.00 75.44 88 LEU A O 1
ATOM 665 N N . GLU A 1 89 ? -23.025 -9.828 20.246 1.00 77.00 89 GLU A N 1
ATOM 666 C CA . GLU A 1 89 ? -24.294 -9.465 19.616 1.00 77.00 89 GLU A CA 1
ATOM 667 C C . GLU A 1 89 ? -24.586 -7.962 19.751 1.00 77.00 89 GLU A C 1
ATOM 669 O O . GLU A 1 89 ? -24.999 -7.316 18.788 1.00 77.00 89 GLU A O 1
ATOM 674 N N . GLN A 1 90 ? -24.319 -7.384 20.925 1.00 76.81 90 GLN A N 1
ATOM 675 C CA . GLN A 1 90 ? -24.495 -5.950 21.178 1.00 76.81 90 GLN A CA 1
ATOM 676 C C . GLN A 1 90 ? -23.454 -5.112 20.428 1.00 76.81 90 GLN A C 1
ATOM 678 O O . GLN A 1 90 ? -23.784 -4.065 19.874 1.00 76.81 90 GLN A O 1
ATOM 683 N N . ILE A 1 91 ? -22.209 -5.587 20.350 1.00 77.62 91 ILE A N 1
ATOM 684 C CA . ILE A 1 91 ? -21.152 -4.907 19.591 1.00 77.62 91 ILE A CA 1
ATOM 685 C C . ILE A 1 91 ? -21.489 -4.898 18.098 1.00 77.62 91 ILE A C 1
ATOM 687 O O . ILE A 1 91 ? -21.354 -3.854 17.463 1.00 77.62 91 ILE A O 1
ATOM 691 N N . ALA A 1 92 ? -21.969 -6.017 17.545 1.00 76.38 92 ALA A N 1
ATOM 692 C CA . ALA A 1 92 ? -22.376 -6.116 16.141 1.00 76.38 92 ALA A CA 1
ATOM 693 C C . ALA A 1 92 ? -23.474 -5.103 15.780 1.00 76.38 92 ALA A C 1
ATOM 695 O O . ALA A 1 92 ? -23.393 -4.455 14.740 1.00 76.38 92 ALA A O 1
ATOM 696 N N . GLN A 1 93 ? -24.462 -4.923 16.664 1.00 74.50 93 GLN A N 1
ATOM 697 C CA . GLN A 1 93 ? -25.540 -3.949 16.471 1.00 74.50 93 GLN A CA 1
ATOM 698 C C . GLN A 1 93 ? -25.051 -2.498 16.550 1.00 74.50 93 GLN A C 1
ATOM 700 O O . GLN A 1 93 ? -25.429 -1.684 15.716 1.00 74.50 93 GLN A O 1
ATOM 705 N N . VAL A 1 94 ? -24.206 -2.166 17.531 1.00 74.12 94 VAL A N 1
ATOM 706 C CA . VAL A 1 94 ? -23.737 -0.784 17.760 1.00 74.12 94 VAL A CA 1
ATOM 707 C C . VAL A 1 94 ? -22.709 -0.337 16.718 1.00 74.12 94 VAL A C 1
ATOM 709 O O . VAL A 1 94 ? -22.618 0.846 16.407 1.00 74.12 94 VAL A O 1
ATOM 712 N N . THR A 1 95 ? -21.918 -1.269 16.188 1.00 71.25 95 THR A N 1
ATOM 713 C CA . THR A 1 95 ? -20.840 -0.964 15.233 1.00 71.25 95 THR A CA 1
ATOM 714 C C . THR A 1 95 ? -21.235 -1.178 13.771 1.00 71.25 95 THR A C 1
ATOM 716 O O . THR A 1 95 ? -20.384 -1.017 12.900 1.00 71.25 95 THR A O 1
ATOM 719 N N . GLU A 1 96 ? -22.494 -1.548 13.495 1.00 68.56 96 GLU A N 1
ATOM 720 C CA . GLU A 1 96 ? -23.002 -1.920 12.158 1.00 68.56 96 GLU A CA 1
ATOM 721 C C . GLU A 1 96 ? -22.175 -3.031 11.469 1.00 68.56 96 GLU A C 1
ATOM 723 O O . GLU A 1 96 ? -22.220 -3.226 10.252 1.00 68.56 96 GLU A O 1
ATOM 728 N N . LEU A 1 97 ? -21.402 -3.794 12.249 1.00 63.81 97 LEU A N 1
ATOM 729 C CA . LEU A 1 97 ? -20.545 -4.861 11.753 1.00 63.81 97 LEU A CA 1
ATOM 730 C C . LEU A 1 97 ? -21.349 -6.152 11.620 1.00 63.81 97 LEU A C 1
ATOM 732 O O . LEU A 1 97 ? -21.473 -6.933 12.561 1.00 63.81 97 LEU A O 1
ATOM 736 N N . TYR A 1 98 ? -21.812 -6.447 10.409 1.00 55.88 98 TYR A N 1
ATOM 737 C CA . TYR A 1 98 ? -22.436 -7.735 10.093 1.00 55.88 98 TYR A CA 1
ATOM 738 C C . TYR A 1 98 ? -21.466 -8.935 10.216 1.00 55.88 98 TYR A C 1
ATOM 740 O O . TYR A 1 98 ? -21.908 -10.083 10.163 1.00 55.88 98 TYR A O 1
ATOM 748 N N . HIS A 1 99 ? -20.156 -8.707 10.411 1.00 53.53 99 HIS A N 1
ATOM 749 C CA . HIS A 1 99 ? -19.098 -9.733 10.457 1.00 53.53 99 HIS A CA 1
ATOM 750 C C . HIS A 1 99 ? -18.142 -9.592 11.666 1.00 53.53 99 HIS A C 1
ATOM 752 O O . HIS A 1 99 ? -16.923 -9.644 11.531 1.00 53.53 99 HIS A O 1
ATOM 758 N N . VAL A 1 100 ? -18.668 -9.477 12.893 1.00 53.69 100 VAL A N 1
ATOM 759 C CA . VAL A 1 100 ? -17.839 -9.481 14.128 1.00 53.69 100 VAL A CA 1
ATOM 760 C C . VAL A 1 100 ? -16.994 -10.765 14.287 1.00 53.69 100 VAL A C 1
ATOM 762 O O . VAL A 1 100 ? -15.950 -10.743 14.943 1.00 53.69 100 VAL A O 1
ATOM 765 N N . ARG A 1 101 ? -17.386 -11.881 13.649 1.00 49.62 101 ARG A N 1
ATOM 766 C CA . ARG A 1 101 ? -16.661 -13.166 13.727 1.00 49.62 101 ARG A CA 1
ATOM 767 C C . ARG A 1 101 ? -15.212 -13.095 13.235 1.00 49.62 101 ARG A C 1
ATOM 769 O O . ARG A 1 101 ? -14.374 -13.781 13.811 1.00 49.62 101 ARG A O 1
ATOM 776 N N . GLU A 1 102 ? -14.894 -12.271 12.238 1.00 53.00 102 GLU A N 1
ATOM 777 C CA . GLU A 1 102 ? -13.523 -12.189 11.706 1.00 53.00 102 GLU A CA 1
ATOM 778 C C . GLU A 1 102 ? -12.571 -11.427 12.640 1.00 53.00 102 GLU A C 1
ATOM 780 O O . GLU A 1 102 ? -11.406 -11.794 12.774 1.00 53.00 102 GLU A O 1
ATOM 785 N N . ILE A 1 103 ? -13.070 -10.424 13.371 1.00 54.62 103 ILE A N 1
ATOM 786 C CA . ILE A 1 103 ? -12.251 -9.603 14.280 1.00 54.62 103 ILE A CA 1
ATOM 787 C C . ILE A 1 103 ? -11.835 -10.398 15.529 1.00 54.62 103 ILE A C 1
ATOM 789 O O . ILE A 1 103 ? -10.734 -10.212 16.050 1.00 54.62 103 ILE A O 1
ATOM 793 N N . ALA A 1 104 ? -12.691 -11.308 16.006 1.00 51.91 104 ALA A N 1
ATOM 794 C CA . ALA A 1 104 ? -12.381 -12.175 17.144 1.00 51.91 104 ALA A CA 1
ATOM 795 C C . ALA A 1 104 ? -11.360 -13.279 16.798 1.00 51.91 104 ALA A C 1
ATOM 797 O O . ALA A 1 104 ? -10.580 -13.673 17.666 1.00 51.91 104 ALA A O 1
ATOM 798 N N . TYR A 1 105 ? -11.329 -13.739 15.541 1.00 50.44 105 TYR A N 1
ATOM 799 C CA . TYR A 1 105 ? -10.421 -14.794 15.071 1.00 50.44 105 TYR A CA 1
ATOM 800 C C . TYR A 1 105 ? -8.951 -14.352 15.010 1.00 50.44 105 TYR A C 1
ATOM 802 O O . TYR A 1 105 ? -8.047 -15.162 15.205 1.00 50.44 105 TYR A O 1
ATOM 810 N N . ASP A 1 106 ? -8.692 -13.062 14.790 1.00 47.28 106 ASP A N 1
ATOM 811 C CA . ASP A 1 106 ? -7.324 -12.553 14.649 1.00 47.28 106 ASP A CA 1
ATOM 812 C C . ASP A 1 106 ? -6.551 -12.543 15.986 1.00 47.28 106 ASP A C 1
ATOM 814 O O . ASP A 1 106 ? -5.351 -12.805 16.030 1.00 47.28 106 ASP A O 1
ATOM 818 N N . LYS A 1 107 ? -7.247 -12.383 17.124 1.00 49.59 107 LYS A N 1
ATOM 819 C CA . LYS A 1 107 ? -6.617 -12.511 18.452 1.00 49.59 107 LYS A CA 1
ATOM 820 C C . LYS A 1 107 ? -6.198 -13.940 18.809 1.00 49.59 107 LYS A C 1
ATOM 822 O O . LYS A 1 107 ? -5.353 -14.111 19.685 1.00 49.59 107 LYS A O 1
ATOM 827 N N . SER A 1 108 ? -6.762 -14.963 18.166 1.00 46.19 108 SER A N 1
ATOM 828 C CA . SER A 1 108 ? -6.360 -16.358 18.392 1.00 46.19 108 SER A CA 1
ATOM 829 C C . SER A 1 108 ? -5.001 -16.669 17.754 1.00 46.19 108 SER A C 1
ATOM 831 O O . SER A 1 108 ? -4.247 -17.474 18.292 1.00 46.19 108 SER A O 1
ATOM 833 N N . ASN A 1 109 ? -4.666 -16.000 16.645 1.00 41.00 109 ASN A N 1
ATOM 834 C CA . ASN A 1 109 ? -3.439 -16.247 15.881 1.00 41.00 109 ASN A CA 1
ATOM 835 C C . ASN A 1 109 ? -2.239 -15.395 16.326 1.00 41.00 109 ASN A C 1
ATOM 837 O O . ASN A 1 109 ? -1.103 -15.801 16.096 1.00 41.00 109 ASN A O 1
ATOM 841 N N . GLU A 1 110 ? -2.453 -14.266 17.009 1.00 45.75 110 GLU A N 1
ATOM 842 C CA . GLU A 1 110 ? -1.365 -13.519 17.669 1.00 45.75 110 GLU A CA 1
ATOM 843 C C . GLU A 1 110 ? -0.861 -14.189 18.960 1.00 45.75 110 GLU A C 1
ATOM 845 O O . GLU A 1 110 ? 0.231 -13.881 19.420 1.00 45.75 110 GLU A O 1
ATOM 850 N N . CYS A 1 111 ? -1.615 -15.128 19.545 1.00 42.12 111 CYS A N 1
ATOM 851 C CA . CYS A 1 111 ? -1.196 -15.856 20.750 1.00 42.12 111 CYS A CA 1
ATOM 852 C C . CYS A 1 111 ? -0.397 -17.144 20.440 1.00 42.12 111 CYS A C 1
ATOM 854 O O . CYS A 1 111 ? 0.027 -17.834 21.363 1.00 42.12 111 CYS A O 1
ATOM 856 N N . PHE A 1 112 ? -0.181 -17.475 19.158 1.00 40.53 112 PHE A N 1
ATOM 857 C CA . PHE A 1 112 ? 0.497 -18.710 18.729 1.00 40.53 112 PHE A CA 1
ATOM 858 C C . PHE A 1 112 ? 1.660 -18.487 17.741 1.00 40.53 112 PHE A C 1
ATOM 860 O O . PHE A 1 112 ? 1.989 -19.376 16.951 1.00 40.53 112 PHE A O 1
ATOM 867 N N . ARG A 1 113 ? 2.297 -17.313 17.781 1.00 38.91 113 ARG A N 1
ATOM 868 C CA . ARG A 1 113 ? 3.585 -17.053 17.122 1.00 38.91 113 ARG A CA 1
ATOM 869 C C . ARG A 1 113 ? 4.624 -16.551 18.106 1.00 38.91 113 ARG A C 1
ATOM 871 O O . ARG A 1 113 ? 4.256 -15.723 18.963 1.00 38.91 113 ARG A O 1
#

Mean predicted aligned error: 14.68 Å

Radius of gyration: 22.87 Å; Cα contacts (8 Å, |Δi|>4): 29; chains: 1; bounding box: 45×40×56 Å

Sequence (113 aa):
MVLTQVAIAVEGISDRQLQRNIAAASGILAGLVLNKNLISKILRSEIMPESVIYQQILEEGEAKGKAEGKAETIRKLALNLLRIGMSLEQIAQVTELYHVREIAYDKSNECFR

Secondary structure (DSSP, 8-state):
-HHHHHHHHHHT-S-HHHHHHHHHHHHHHHHHHS-HHHHHHHTTSTTSTT-HHHHHHHHHHHHHHHHHHHHHHHHHHHHHHHHTT--HHHHHHHTT-TTHHHHHHHHHHTT--